Protein AF-V5GZD8-F1 (afdb_monomer_lite)

Secondary structure (DSSP, 8-state):
-------------------S---S-SEEETT-EEE-----B-TT-PBP-EEES-TTTEEEETTTTEEEE-S--EEEEEEETT-TTSPEEEEEEPP-EEEEE--TT---SSPPTT-----EEEEE-TTTTTT---SEE--TT--TTHHHH--------------SPP-

Foldseek 3Di:
DDDDDDPPPPPPDPPPPPVPDDPPAQEAEALAKEQQDDPDADPVRHDKFKDKPDVQQWNADRVQSMITGHQDWDWIWIAIPVPRVDIHIYTYAYFPDKDWDDDPPDDDDPDDVPDDDDIAIDGDGPVCVPPDDHSYHYDPDRDPCVVVVDDRPDDDDDDDDDPDDDD

Structure (mmCIF, N/CA/C/O backbone):
data_AF-V5GZD8-F1
#
_entry.id   AF-V5GZD8-F1
#
loop_
_atom_site.group_PDB
_atom_site.id
_atom_site.type_symbol
_atom_site.label_atom_id
_atom_site.label_alt_id
_atom_site.label_comp_id
_atom_site.label_asym_id
_atom_site.label_entity_id
_atom_site.label_seq_id
_atom_site.pdbx_PDB_ins_code
_atom_site.Cartn_x
_atom_site.Cartn_y
_atom_site.Cartn_z
_atom_site.occupancy
_atom_site.B_iso_or_equiv
_atom_site.auth_seq_id
_atom_site.auth_comp_id
_atom_site.auth_asym_id
_atom_site.auth_atom_id
_atom_site.pdbx_PDB_model_num
ATOM 1 N N . GLY A 1 1 ? 47.260 -17.375 -52.270 1.00 37.12 1 GLY A N 1
ATOM 2 C CA . GLY A 1 1 ? 47.455 -16.875 -50.901 1.00 37.12 1 GLY A CA 1
ATOM 3 C C . GLY A 1 1 ? 46.142 -17.013 -50.184 1.00 37.12 1 GLY A C 1
ATOM 4 O O . GLY A 1 1 ? 45.158 -16.475 -50.668 1.00 37.12 1 GLY A O 1
ATOM 5 N N . TRP A 1 2 ? 46.123 -17.809 -49.124 1.00 36.41 2 TRP A N 1
ATOM 6 C CA . TRP A 1 2 ? 44.987 -17.942 -48.223 1.00 36.41 2 TRP A CA 1
ATOM 7 C C . TRP A 1 2 ? 44.833 -16.645 -47.429 1.00 36.41 2 TRP A C 1
ATOM 9 O O . TRP A 1 2 ? 45.811 -16.162 -46.864 1.00 36.41 2 TRP A O 1
ATOM 19 N N . ALA A 1 3 ? 43.623 -16.098 -47.404 1.00 41.03 3 ALA A N 1
ATOM 20 C CA . ALA A 1 3 ? 43.184 -15.141 -46.398 1.00 41.03 3 ALA A CA 1
ATOM 21 C C . ALA A 1 3 ? 41.677 -15.343 -46.189 1.00 41.03 3 ALA A C 1
ATOM 23 O O . ALA A 1 3 ? 40.842 -14.644 -46.759 1.00 41.03 3 ALA A O 1
ATOM 24 N N . GLU A 1 4 ? 41.360 -16.372 -45.402 1.00 47.31 4 GLU A N 1
ATOM 25 C CA . GLU A 1 4 ? 40.168 -16.397 -44.554 1.00 47.31 4 GLU A CA 1
ATOM 26 C C . GLU A 1 4 ? 40.175 -15.153 -43.657 1.00 47.31 4 GLU A C 1
ATOM 28 O O . GLU A 1 4 ? 41.207 -14.765 -43.116 1.00 47.31 4 GLU A O 1
ATOM 33 N N . GLY A 1 5 ? 39.038 -14.479 -43.531 1.00 40.06 5 GLY A N 1
ATOM 34 C CA . GLY A 1 5 ? 38.296 -14.508 -42.271 1.00 40.06 5 GLY A CA 1
ATOM 35 C C . GLY A 1 5 ? 38.192 -13.079 -41.726 1.00 40.06 5 GLY A C 1
ATOM 36 O O . GLY A 1 5 ? 39.096 -12.276 -41.894 1.00 40.06 5 GLY A O 1
ATOM 37 N N . ILE A 1 6 ? 37.117 -12.607 -41.114 1.00 44.12 6 ILE A N 1
ATOM 38 C CA . ILE A 1 6 ? 35.899 -13.214 -40.600 1.00 44.12 6 ILE A CA 1
ATOM 39 C C . ILE A 1 6 ? 34.851 -12.114 -40.814 1.00 44.12 6 ILE A C 1
ATOM 41 O O . ILE A 1 6 ? 35.016 -11.003 -40.298 1.00 44.12 6 ILE A O 1
ATOM 45 N N . GLN A 1 7 ? 33.794 -12.377 -41.588 1.00 49.25 7 GLN A N 1
ATOM 46 C CA . GLN A 1 7 ? 32.587 -11.560 -41.485 1.00 49.25 7 GLN A CA 1
ATOM 47 C C . GLN A 1 7 ? 32.140 -11.671 -40.030 1.00 49.25 7 GLN A C 1
ATOM 49 O O . GLN A 1 7 ? 31.760 -12.748 -39.582 1.00 49.25 7 GLN A O 1
ATOM 54 N N . LYS A 1 8 ? 32.247 -10.578 -39.269 1.00 49.34 8 LYS A N 1
ATOM 55 C CA . LYS A 1 8 ? 31.639 -10.467 -37.943 1.00 49.34 8 LYS A CA 1
ATOM 56 C C . LYS A 1 8 ? 30.121 -10.452 -38.125 1.00 49.34 8 LYS A C 1
ATOM 58 O O . LYS A 1 8 ? 29.490 -9.403 -38.038 1.00 49.34 8 L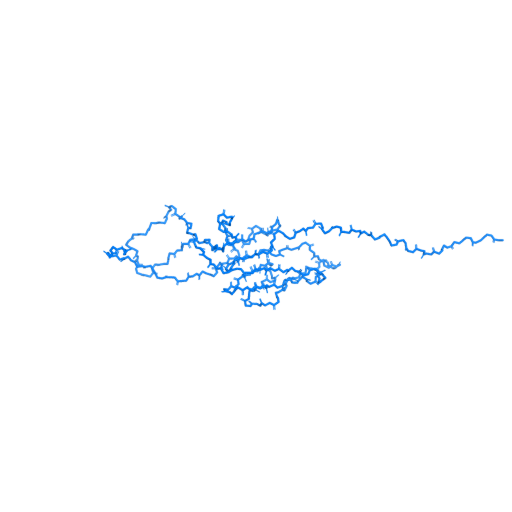YS A O 1
ATOM 63 N N . THR A 1 9 ? 29.536 -11.608 -38.416 1.00 47.19 9 THR A N 1
ATOM 64 C CA . THR A 1 9 ? 28.149 -11.894 -38.077 1.00 47.19 9 THR A CA 1
ATOM 65 C C . THR A 1 9 ? 28.099 -11.865 -36.562 1.00 47.19 9 THR A C 1
ATOM 67 O O . THR A 1 9 ? 28.548 -12.782 -35.884 1.00 47.19 9 THR A O 1
ATOM 70 N N . ALA A 1 10 ? 27.680 -10.727 -36.018 1.00 55.12 10 ALA A N 1
ATOM 71 C CA . ALA A 1 10 ? 27.287 -10.673 -34.628 1.00 55.12 10 ALA A CA 1
ATOM 72 C C . ALA A 1 10 ? 26.112 -11.647 -34.474 1.00 55.12 10 ALA A C 1
ATOM 74 O O . ALA A 1 10 ? 25.023 -11.400 -34.994 1.00 55.12 10 ALA A O 1
ATOM 75 N N . ASP A 1 11 ? 26.365 -12.779 -33.823 1.00 51.66 11 ASP A N 1
ATOM 76 C CA . ASP A 1 11 ? 25.331 -13.737 -33.459 1.00 51.66 11 ASP A CA 1
ATOM 77 C C . ASP A 1 11 ? 24.475 -13.105 -32.363 1.00 51.66 11 ASP A C 1
ATOM 79 O O . ASP A 1 11 ? 24.772 -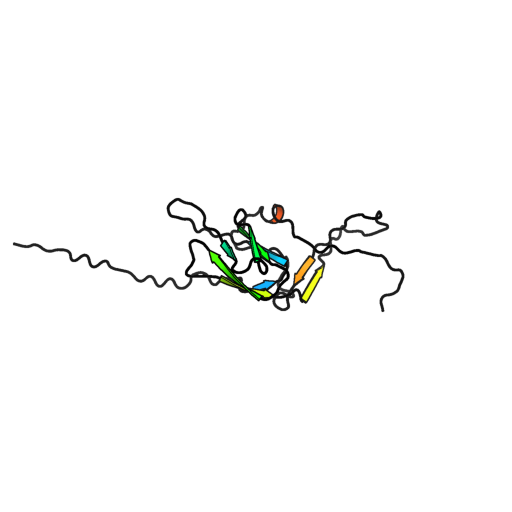13.165 -31.169 1.00 51.66 11 ASP A O 1
ATOM 83 N N . TYR A 1 12 ? 23.406 -12.436 -32.778 1.00 53.22 12 TYR A N 1
ATOM 84 C CA . TYR A 1 12 ? 22.382 -11.974 -31.859 1.00 53.22 12 TYR A CA 1
ATOM 85 C C . TYR A 1 12 ? 21.502 -13.165 -31.491 1.00 53.22 12 TYR A C 1
ATOM 87 O O . TYR A 1 12 ? 20.569 -13.525 -32.210 1.00 53.22 12 TYR A O 1
ATOM 95 N N . VAL A 1 13 ? 21.785 -13.777 -30.343 1.00 56.75 13 VAL A N 1
ATOM 96 C CA . VAL A 1 13 ? 20.856 -14.727 -29.734 1.00 56.75 13 VAL A CA 1
ATOM 97 C C . VAL A 1 13 ? 19.691 -13.926 -29.164 1.00 56.75 13 VAL A C 1
ATOM 99 O O . VAL A 1 13 ? 19.830 -13.202 -28.177 1.00 56.75 13 VAL A O 1
ATOM 102 N N . LYS A 1 14 ? 18.5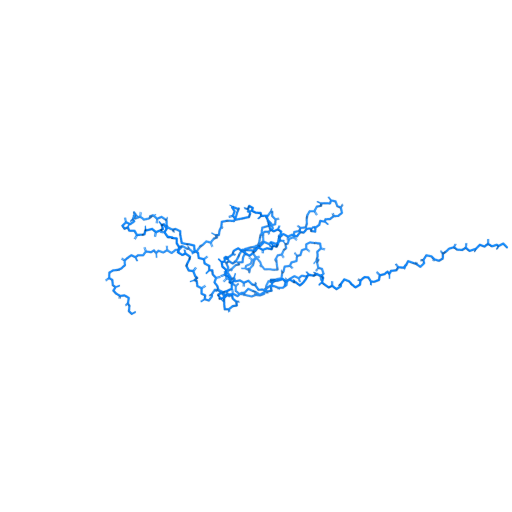21 -14.049 -29.792 1.00 46.56 14 LYS A N 1
ATOM 103 C CA . LYS A 1 14 ? 17.272 -13.531 -29.238 1.00 46.56 14 LYS A CA 1
ATOM 104 C C . LYS A 1 14 ? 16.898 -14.406 -28.045 1.00 46.56 14 LYS A C 1
ATOM 106 O O . LYS A 1 14 ? 16.248 -15.436 -28.198 1.00 46.56 14 LYS A O 1
ATOM 111 N N . ILE A 1 15 ? 17.348 -14.017 -26.856 1.00 53.34 15 ILE A N 1
ATOM 112 C CA . ILE A 1 15 ? 16.864 -14.623 -25.621 1.00 53.34 15 ILE A CA 1
ATOM 113 C C . ILE A 1 15 ? 15.398 -14.212 -25.505 1.00 53.34 15 ILE A C 1
ATOM 115 O O . ILE A 1 15 ? 15.087 -13.050 -25.237 1.00 53.34 15 ILE A O 1
ATOM 119 N N . ASN A 1 16 ? 14.491 -15.158 -25.742 1.00 46.41 16 ASN A N 1
ATOM 120 C CA . ASN A 1 16 ? 13.122 -15.025 -25.274 1.00 46.41 16 ASN A CA 1
ATOM 121 C C . ASN A 1 16 ? 13.197 -15.043 -23.750 1.00 46.41 16 ASN A C 1
ATOM 123 O O . ASN A 1 16 ? 13.203 -16.101 -23.126 1.00 46.41 16 ASN A O 1
ATOM 127 N N . VAL A 1 17 ? 13.307 -13.862 -23.150 1.00 52.16 17 VAL A N 1
ATOM 128 C CA . VAL A 1 17 ? 12.939 -13.688 -21.753 1.00 52.16 17 VAL A CA 1
ATOM 129 C C . VAL A 1 17 ? 11.428 -13.873 -21.701 1.00 52.16 17 VAL A C 1
ATOM 131 O O . VAL A 1 17 ? 10.656 -12.926 -21.827 1.00 52.16 17 VAL A O 1
ATOM 134 N N . GLU A 1 18 ? 10.991 -15.129 -21.586 1.00 44.41 18 GLU A N 1
ATOM 135 C CA . GLU A 1 18 ? 9.690 -15.411 -20.994 1.00 44.41 18 GLU A CA 1
ATOM 136 C C . GLU A 1 18 ? 9.622 -14.560 -19.729 1.00 44.41 18 GLU A C 1
ATOM 138 O O . GLU A 1 18 ? 10.570 -14.565 -18.941 1.00 44.41 18 GLU A O 1
ATOM 143 N N . GLN A 1 19 ? 8.592 -13.720 -19.611 1.00 48.34 19 GLN A N 1
ATOM 144 C CA . GLN A 1 19 ? 8.447 -12.763 -18.518 1.00 48.34 19 GLN A CA 1
ATOM 145 C C . GLN A 1 19 ? 8.601 -13.504 -17.183 1.00 48.34 19 GLN A C 1
ATOM 147 O O . GLN A 1 19 ? 7.654 -14.105 -16.685 1.00 48.34 19 GLN A O 1
ATOM 152 N N . ALA A 1 20 ? 9.807 -13.484 -16.610 1.00 44.78 20 ALA A N 1
ATOM 153 C CA . ALA A 1 20 ? 10.178 -14.351 -15.493 1.00 44.78 20 ALA A CA 1
ATOM 154 C C . ALA A 1 20 ? 9.514 -13.939 -14.170 1.00 44.78 20 ALA A C 1
ATOM 156 O O . ALA A 1 20 ? 9.767 -14.545 -13.133 1.00 44.78 20 ALA A O 1
ATOM 157 N N . VAL A 1 21 ? 8.665 -12.911 -14.183 1.00 46.69 21 VAL A N 1
ATOM 158 C CA . VAL A 1 21 ? 7.933 -12.444 -13.012 1.00 46.69 21 VAL A CA 1
ATOM 159 C C . VAL A 1 21 ? 6.574 -11.918 -13.470 1.00 46.69 21 VAL A C 1
ATOM 161 O O . VAL A 1 21 ? 6.475 -10.833 -14.041 1.00 46.69 21 VAL A O 1
ATOM 164 N N . ARG A 1 22 ? 5.509 -12.684 -13.211 1.00 43.97 22 ARG A N 1
ATOM 165 C CA . ARG A 1 22 ? 4.151 -12.126 -13.183 1.00 43.97 22 ARG A CA 1
ATOM 166 C C . ARG A 1 22 ? 4.059 -11.221 -11.952 1.00 43.97 22 ARG A C 1
ATOM 168 O O . ARG A 1 22 ? 4.378 -11.703 -10.863 1.00 43.97 22 ARG A O 1
ATOM 175 N N . PRO A 1 23 ? 3.650 -9.948 -12.071 1.00 46.56 23 PRO A N 1
ATOM 176 C CA . PRO A 1 23 ? 3.410 -9.140 -10.887 1.00 46.56 23 PRO A CA 1
ATOM 177 C C . PRO A 1 23 ? 2.289 -9.802 -10.076 1.00 46.56 23 PRO A C 1
ATOM 179 O O . PRO A 1 23 ? 1.189 -10.009 -10.576 1.00 46.56 23 PRO A O 1
ATOM 182 N N . GLN A 1 24 ? 2.591 -10.171 -8.829 1.00 62.16 24 GLN A N 1
ATOM 183 C CA . GLN A 1 24 ? 1.625 -10.722 -7.866 1.00 62.16 24 GLN A CA 1
ATOM 184 C C . GLN A 1 24 ? 0.618 -9.670 -7.369 1.00 62.16 24 GLN A C 1
ATOM 186 O O . GLN A 1 24 ? -0.300 -10.011 -6.634 1.00 62.16 24 GLN A O 1
ATOM 191 N N . LEU A 1 25 ? 0.816 -8.403 -7.742 1.00 74.69 25 LEU A N 1
ATOM 192 C CA . LEU A 1 25 ? 0.052 -7.260 -7.272 1.00 74.69 25 LEU A CA 1
ATOM 193 C C . LEU A 1 25 ? -0.533 -6.505 -8.468 1.00 74.69 25 LEU A C 1
ATOM 195 O O . LEU A 1 25 ? 0.130 -5.656 -9.061 1.00 74.69 25 LEU A O 1
ATOM 199 N N . ASP A 1 26 ? -1.758 -6.854 -8.836 1.00 85.19 26 ASP A N 1
ATOM 200 C CA . ASP A 1 26 ? -2.549 -6.199 -9.883 1.00 85.19 26 ASP A CA 1
ATOM 201 C C . ASP A 1 26 ? -3.576 -5.210 -9.308 1.00 85.19 26 ASP A C 1
ATOM 203 O O . ASP A 1 26 ? -4.104 -4.356 -10.027 1.00 85.19 26 ASP A O 1
ATOM 207 N N . HIS A 1 27 ? -3.824 -5.279 -8.000 1.00 92.56 27 HIS A N 1
ATOM 208 C CA . HIS A 1 27 ? -4.728 -4.382 -7.305 1.00 92.56 27 HIS A CA 1
ATOM 209 C C . HIS A 1 27 ? -4.267 -4.026 -5.891 1.00 92.56 27 HIS A C 1
ATOM 211 O O . HIS A 1 27 ? -3.489 -4.742 -5.259 1.00 92.56 27 HIS A O 1
ATOM 217 N N . LEU A 1 28 ? -4.776 -2.898 -5.404 1.00 94.56 28 LEU A N 1
ATOM 218 C CA . LEU A 1 28 ? -4.596 -2.375 -4.056 1.00 94.56 28 LEU A CA 1
ATOM 219 C C . LEU A 1 28 ? -5.921 -1.816 -3.536 1.00 94.56 28 LEU A C 1
ATOM 221 O O . LEU A 1 28 ? -6.831 -1.503 -4.302 1.00 94.56 28 LEU A O 1
ATOM 225 N N . THR A 1 29 ? -6.022 -1.673 -2.223 1.00 95.00 29 THR A N 1
ATOM 226 C CA . THR A 1 29 ? -7.138 -1.014 -1.543 1.00 95.00 29 THR A CA 1
ATOM 227 C C . THR A 1 29 ? -6.711 0.385 -1.106 1.00 95.00 29 THR A C 1
ATOM 229 O O . THR A 1 29 ? -5.562 0.599 -0.715 1.00 95.00 29 THR A O 1
ATOM 232 N N . SER A 1 30 ? -7.620 1.359 -1.149 1.00 93.88 30 SER A N 1
ATOM 233 C CA . SER A 1 30 ? -7.365 2.690 -0.591 1.00 93.88 30 SER A CA 1
ATOM 234 C C . SER A 1 30 ? -6.824 2.613 0.845 1.00 93.88 30 SER A C 1
ATOM 236 O O . SER A 1 30 ? -7.346 1.878 1.683 1.00 93.88 30 SER A O 1
ATOM 238 N N . GLY A 1 31 ? -5.768 3.378 1.128 1.00 91.50 31 GLY A N 1
ATOM 239 C CA . GLY A 1 31 ? -5.057 3.338 2.410 1.00 91.50 31 GLY A CA 1
ATOM 240 C C . GLY A 1 31 ? -3.996 2.237 2.541 1.00 91.50 31 GLY A C 1
ATOM 241 O O . GLY A 1 31 ? -3.328 2.174 3.575 1.00 91.50 31 GLY A O 1
ATOM 242 N N . ASP A 1 32 ? -3.798 1.401 1.516 1.00 92.75 32 ASP A N 1
ATOM 243 C CA . ASP A 1 32 ? -2.658 0.488 1.466 1.00 92.75 32 ASP A CA 1
ATOM 244 C C . ASP A 1 32 ? -1.317 1.214 1.437 1.00 92.75 32 ASP A C 1
ATOM 246 O O . ASP A 1 32 ? -1.159 2.333 0.946 1.00 92.75 32 ASP A O 1
ATOM 250 N N . ILE A 1 33 ? -0.313 0.516 1.946 1.00 91.31 33 ILE A N 1
ATOM 251 C CA . ILE A 1 33 ? 1.080 0.921 1.926 1.00 91.31 33 ILE A CA 1
ATOM 252 C C . ILE A 1 33 ? 1.838 -0.214 1.263 1.00 91.31 33 ILE A C 1
ATOM 254 O O . ILE A 1 33 ? 1.843 -1.333 1.763 1.00 91.31 33 ILE A O 1
ATOM 258 N N . VAL A 1 34 ? 2.474 0.049 0.131 1.00 90.44 34 VAL A N 1
ATOM 259 C CA . VAL A 1 34 ? 3.132 -0.980 -0.675 1.00 90.44 34 VAL A CA 1
ATOM 260 C C . VAL A 1 34 ? 4.633 -0.758 -0.719 1.00 90.44 34 VAL A C 1
ATOM 262 O O . VAL A 1 34 ? 5.120 0.361 -0.876 1.00 90.44 34 VAL A O 1
ATOM 265 N N . CYS A 1 35 ? 5.376 -1.848 -0.588 1.00 89.38 35 CYS A N 1
ATOM 266 C CA . CYS A 1 35 ? 6.818 -1.842 -0.752 1.00 89.38 35 CYS A CA 1
ATOM 267 C C . CYS A 1 35 ? 7.190 -2.051 -2.220 1.00 89.38 35 CYS A C 1
ATOM 269 O O . CYS A 1 35 ? 6.902 -3.100 -2.793 1.00 89.38 35 CYS A O 1
ATOM 271 N N . LEU A 1 36 ? 7.859 -1.064 -2.806 1.00 88.44 36 LEU A N 1
ATOM 272 C CA . LEU A 1 36 ? 8.234 -1.023 -4.218 1.00 88.44 36 LEU A CA 1
ATOM 273 C C . LEU A 1 36 ? 9.714 -1.353 -4.443 1.00 88.44 36 LEU A C 1
ATOM 275 O O . LEU A 1 36 ? 10.260 -1.067 -5.500 1.00 88.44 36 LEU A O 1
ATOM 279 N N . TRP A 1 37 ? 10.399 -1.940 -3.466 1.00 85.50 37 TRP A N 1
ATOM 280 C CA . TRP A 1 37 ? 11.823 -2.230 -3.607 1.00 85.50 37 TRP A CA 1
ATOM 281 C C . TRP A 1 37 ? 12.116 -3.083 -4.855 1.00 85.50 37 TRP A C 1
ATOM 283 O O . TRP A 1 37 ? 11.450 -4.092 -5.105 1.00 85.50 37 TRP A O 1
ATOM 293 N N . THR A 1 38 ? 13.151 -2.708 -5.614 1.00 81.62 38 THR A N 1
ATOM 294 C CA . THR A 1 38 ? 13.665 -3.506 -6.737 1.00 81.62 38 THR A CA 1
ATOM 295 C C . THR A 1 38 ? 15.191 -3.599 -6.705 1.00 81.62 38 THR A C 1
ATOM 297 O O . THR A 1 38 ? 15.855 -2.640 -6.318 1.00 81.62 38 THR A O 1
ATOM 300 N N . PRO A 1 39 ? 15.785 -4.723 -7.147 1.00 81.44 39 PRO A N 1
ATOM 301 C CA . PRO A 1 39 ? 17.238 -4.900 -7.180 1.00 81.44 39 PRO A CA 1
ATOM 302 C C . PRO A 1 39 ? 17.913 -4.247 -8.398 1.00 81.44 39 PRO A C 1
ATOM 304 O O . PRO A 1 39 ? 19.031 -4.625 -8.740 1.00 81.44 39 PRO A O 1
ATOM 307 N N . VAL A 1 40 ? 17.239 -3.343 -9.116 1.00 83.50 40 VAL A N 1
ATOM 308 C CA . VAL A 1 40 ? 17.733 -2.835 -10.403 1.00 83.50 40 VAL A CA 1
ATOM 309 C C . VAL A 1 40 ? 18.526 -1.548 -10.192 1.00 83.50 40 VAL A C 1
ATOM 311 O O . VAL A 1 40 ? 17.991 -0.536 -9.736 1.00 83.50 40 VAL A O 1
ATOM 314 N N . VAL A 1 41 ? 19.802 -1.590 -10.566 1.00 87.88 41 VAL A N 1
ATOM 315 C CA . VAL A 1 41 ? 20.757 -0.480 -10.465 1.00 87.88 41 VAL A CA 1
ATOM 316 C C . VAL A 1 41 ? 21.346 -0.151 -11.837 1.00 87.88 41 VAL A C 1
ATOM 318 O O . VAL A 1 41 ? 21.306 -0.975 -12.751 1.00 87.88 41 VAL A O 1
ATOM 321 N N . SER A 1 42 ? 21.892 1.054 -11.985 1.00 89.12 42 SER A N 1
ATOM 322 C CA . SER A 1 42 ? 22.663 1.442 -13.170 1.00 89.12 42 SER A CA 1
ATOM 323 C C . SER A 1 42 ? 24.031 0.750 -13.228 1.00 89.12 42 SER A C 1
ATOM 325 O O . SER A 1 42 ? 24.472 0.116 -12.268 1.00 89.12 42 SER A O 1
ATOM 327 N N . GLU A 1 43 ? 24.756 0.963 -14.328 1.00 88.50 43 GLU A N 1
ATOM 328 C CA . GLU A 1 43 ? 26.159 0.550 -14.485 1.00 88.50 43 GLU A CA 1
ATOM 329 C C . GLU A 1 43 ? 27.103 1.129 -13.412 1.00 88.50 43 GLU A C 1
ATOM 331 O O . GLU A 1 43 ? 28.121 0.523 -13.092 1.00 88.50 43 GLU A O 1
ATOM 336 N N . PHE A 1 44 ? 26.735 2.257 -12.793 1.00 91.50 44 PHE A N 1
ATOM 337 C CA . PHE A 1 44 ? 27.483 2.891 -11.701 1.00 91.50 44 PHE A CA 1
ATOM 338 C C . PHE A 1 44 ? 26.963 2.493 -10.312 1.00 91.50 44 PHE A C 1
ATOM 340 O O . PHE A 1 44 ? 27.236 3.180 -9.328 1.00 91.50 44 PHE A O 1
ATOM 347 N N . ASN A 1 45 ? 26.186 1.408 -10.222 1.00 86.62 45 ASN A N 1
ATOM 348 C CA . ASN A 1 45 ? 25.557 0.924 -8.992 1.00 86.62 45 ASN A CA 1
ATOM 349 C C . ASN A 1 45 ? 24.626 1.961 -8.325 1.00 86.62 45 ASN A C 1
ATOM 351 O O . ASN A 1 45 ? 24.433 1.949 -7.108 1.00 86.62 45 ASN A O 1
ATOM 355 N N . THR A 1 46 ? 24.047 2.877 -9.111 1.00 89.06 46 THR A N 1
ATOM 356 C CA . THR A 1 46 ? 23.052 3.831 -8.601 1.00 89.06 46 THR A CA 1
ATOM 357 C C . THR A 1 46 ? 21.651 3.213 -8.662 1.00 89.06 46 THR A C 1
ATOM 359 O O . THR A 1 46 ? 21.273 2.687 -9.712 1.00 89.06 46 THR A O 1
ATOM 362 N N . PRO A 1 47 ? 20.868 3.238 -7.567 1.00 87.38 47 PRO A N 1
ATOM 363 C CA . PRO A 1 47 ? 19.528 2.662 -7.547 1.00 87.38 47 PRO A CA 1
ATOM 364 C C . PRO A 1 47 ? 18.552 3.471 -8.402 1.00 87.38 47 PRO A C 1
ATOM 366 O O . PRO A 1 47 ? 18.651 4.696 -8.510 1.00 87.38 47 PRO A O 1
ATOM 369 N N . GLY A 1 48 ? 17.607 2.764 -9.022 1.00 89.12 48 GLY A N 1
ATOM 370 C CA . GLY A 1 48 ? 16.494 3.385 -9.724 1.00 89.12 48 GLY A CA 1
ATOM 371 C C . GLY A 1 48 ? 15.414 3.838 -8.747 1.00 89.12 48 GLY A C 1
ATOM 372 O O . GLY A 1 48 ? 15.474 3.565 -7.553 1.00 89.12 48 GLY A O 1
ATOM 373 N N . THR A 1 49 ? 14.424 4.560 -9.258 1.00 91.06 49 THR A N 1
ATOM 374 C CA . THR A 1 49 ? 13.296 5.037 -8.455 1.00 91.06 49 THR A CA 1
ATOM 375 C C . THR A 1 49 ? 11.990 4.749 -9.166 1.00 91.06 49 THR A C 1
ATOM 377 O O . THR A 1 49 ? 11.926 4.716 -10.401 1.00 91.06 49 THR A O 1
ATOM 380 N N . TRP A 1 50 ? 10.943 4.544 -8.374 1.00 92.69 50 TRP A N 1
ATOM 381 C CA . TRP A 1 50 ? 9.580 4.431 -8.869 1.00 92.69 50 TRP A CA 1
ATOM 382 C C . TRP A 1 50 ? 8.897 5.786 -8.940 1.00 92.69 50 TRP A C 1
ATOM 384 O O . TRP A 1 50 ? 9.108 6.664 -8.101 1.00 92.69 50 TRP A O 1
ATOM 394 N N . LYS A 1 51 ? 8.035 5.931 -9.942 1.00 94.56 51 LYS A N 1
ATOM 395 C CA . LYS A 1 51 ? 7.160 7.083 -10.124 1.00 94.56 51 LYS A CA 1
ATOM 396 C C . LYS A 1 51 ? 5.730 6.614 -10.323 1.00 94.56 51 LYS A C 1
ATOM 398 O O . LYS A 1 51 ? 5.501 5.581 -10.944 1.00 94.56 51 LYS A O 1
ATOM 403 N N . SER A 1 52 ? 4.802 7.403 -9.800 1.00 96.12 52 SER A N 1
ATOM 404 C CA . SER A 1 52 ? 3.367 7.234 -9.995 1.00 96.12 52 SER A CA 1
ATOM 405 C C . SER A 1 52 ? 2.889 8.173 -11.100 1.00 96.12 52 SER A C 1
ATOM 407 O O . SER A 1 52 ? 3.360 9.310 -11.186 1.00 96.12 52 SER A O 1
ATOM 409 N N . SER A 1 53 ? 1.953 7.711 -11.929 1.00 97.25 53 SER A N 1
ATOM 410 C CA . SER A 1 53 ? 1.261 8.546 -12.914 1.00 97.25 53 SER A CA 1
ATOM 411 C C . SER A 1 53 ? 0.314 9.567 -12.279 1.00 97.25 53 SER A C 1
ATOM 413 O O . SER A 1 53 ? 0.041 10.595 -12.890 1.00 97.25 53 SER A O 1
ATOM 415 N N . ASP A 1 54 ? -0.189 9.289 -11.073 1.00 97.50 54 ASP A N 1
ATOM 416 C CA . ASP A 1 54 ? -1.117 10.150 -10.339 1.00 97.50 54 ASP A CA 1
ATOM 417 C C . ASP A 1 54 ? -0.823 10.072 -8.833 1.00 97.50 54 ASP A C 1
ATOM 419 O O . ASP A 1 54 ? -1.042 9.049 -8.176 1.00 97.50 54 ASP A O 1
ATOM 423 N N . SER A 1 55 ? -0.321 11.171 -8.268 1.00 95.00 55 SER A N 1
ATOM 424 C CA . SER A 1 55 ? 0.020 11.260 -6.845 1.00 95.00 55 SER A CA 1
ATOM 425 C C . SER A 1 55 ? -1.196 11.315 -5.917 1.00 95.00 55 SER A C 1
ATOM 427 O O . SER A 1 55 ? -1.040 11.075 -4.720 1.00 95.00 55 SER A O 1
ATOM 429 N N . SER A 1 56 ? -2.393 11.607 -6.441 1.00 93.31 56 SER A N 1
ATOM 430 C CA . SER A 1 56 ? -3.648 11.554 -5.683 1.00 93.31 56 SER A CA 1
ATOM 431 C C . SER A 1 56 ? -4.153 10.123 -5.494 1.00 93.31 56 SER A C 1
ATOM 433 O O . SER A 1 56 ? -4.780 9.824 -4.478 1.00 93.31 56 SER A O 1
ATOM 435 N N . LEU A 1 57 ? -3.835 9.235 -6.441 1.00 95.56 57 LEU A N 1
ATOM 436 C CA . LEU A 1 57 ? -4.082 7.799 -6.343 1.00 95.56 57 LEU A CA 1
ATOM 437 C C . LEU A 1 57 ? -2.987 7.097 -5.540 1.00 95.56 57 LEU A C 1
ATOM 439 O O . LEU A 1 57 ? -3.282 6.246 -4.704 1.00 95.56 57 LEU A O 1
ATOM 443 N N . MET A 1 58 ? -1.721 7.456 -5.766 1.00 94.75 58 MET A N 1
ATOM 444 C CA . MET A 1 58 ? -0.601 6.838 -5.065 1.00 94.75 58 MET A CA 1
ATOM 445 C C . MET A 1 58 ? 0.607 7.767 -4.972 1.00 94.75 58 MET A C 1
ATOM 447 O O . MET A 1 58 ? 1.211 8.139 -5.981 1.00 94.75 58 MET A O 1
ATOM 451 N N . MET A 1 59 ? 1.010 8.090 -3.746 1.00 94.56 59 MET A N 1
ATOM 452 C CA . MET A 1 59 ? 2.208 8.877 -3.463 1.00 94.56 59 MET A CA 1
ATOM 453 C C . MET A 1 59 ? 3.392 7.951 -3.194 1.00 94.56 59 MET A C 1
ATOM 455 O O . MET A 1 59 ? 3.283 7.029 -2.395 1.00 94.56 59 MET A O 1
ATOM 459 N N . ILE A 1 60 ? 4.543 8.205 -3.814 1.00 93.31 60 ILE A N 1
ATOM 460 C CA . ILE A 1 60 ? 5.751 7.394 -3.615 1.00 93.31 60 ILE A CA 1
ATOM 461 C C . ILE A 1 60 ? 6.787 8.196 -2.838 1.00 93.31 60 ILE A C 1
ATOM 463 O O . ILE A 1 60 ? 7.121 9.318 -3.216 1.00 93.31 60 ILE A O 1
ATOM 467 N N . ASN A 1 61 ? 7.324 7.594 -1.779 1.00 90.75 61 ASN A N 1
ATOM 468 C CA . ASN A 1 61 ? 8.538 8.040 -1.119 1.00 90.75 61 ASN A CA 1
ATOM 469 C C . ASN A 1 61 ? 9.739 7.270 -1.703 1.00 90.75 61 ASN A C 1
ATOM 471 O O . ASN A 1 61 ? 9.975 6.124 -1.307 1.00 90.75 61 ASN A O 1
ATOM 475 N N . PRO A 1 62 ? 10.517 7.880 -2.616 1.00 87.38 62 PRO A N 1
ATOM 476 C CA . PRO A 1 62 ? 11.626 7.206 -3.286 1.00 87.38 62 PRO A CA 1
ATOM 477 C C . PRO A 1 62 ? 12.827 6.948 -2.367 1.00 87.38 62 PRO A C 1
ATOM 479 O O . PRO A 1 62 ? 13.664 6.123 -2.697 1.00 87.38 62 PRO A O 1
ATOM 482 N N . ALA A 1 63 ? 12.938 7.624 -1.216 1.00 84.69 63 ALA A N 1
ATOM 483 C CA . ALA A 1 63 ? 14.020 7.359 -0.264 1.00 84.69 63 ALA A CA 1
ATOM 484 C C . ALA A 1 63 ? 13.802 6.054 0.521 1.00 84.69 63 ALA A C 1
ATOM 486 O O . ALA A 1 63 ? 14.748 5.489 1.068 1.00 84.69 63 ALA A O 1
ATOM 487 N N . LEU A 1 64 ? 12.548 5.597 0.601 1.00 83.75 64 LEU A N 1
ATOM 488 C CA . LEU A 1 64 ? 12.159 4.382 1.314 1.00 83.75 64 LEU A CA 1
ATOM 489 C C . LEU A 1 64 ? 11.704 3.255 0.377 1.00 83.75 64 LEU A C 1
ATOM 491 O O . LEU A 1 64 ? 11.510 2.140 0.854 1.00 83.75 64 LEU A O 1
ATOM 495 N N . ASP A 1 65 ? 11.511 3.542 -0.914 1.00 86.88 65 ASP A N 1
ATOM 496 C CA . ASP A 1 65 ? 10.813 2.679 -1.876 1.00 86.88 65 ASP A CA 1
ATOM 497 C C . ASP A 1 65 ? 9.420 2.256 -1.385 1.00 86.88 65 ASP A C 1
ATOM 499 O O . ASP A 1 65 ? 9.025 1.094 -1.480 1.00 86.88 65 ASP A O 1
ATOM 503 N N . ILE A 1 66 ? 8.668 3.209 -0.827 1.00 89.62 66 ILE A N 1
ATOM 504 C CA . ILE A 1 66 ? 7.329 2.967 -0.274 1.00 89.62 66 ILE A CA 1
ATOM 505 C C . ILE A 1 66 ? 6.304 3.795 -1.029 1.00 89.62 66 ILE A C 1
ATOM 507 O O . ILE A 1 66 ? 6.469 5.002 -1.197 1.00 89.62 66 ILE A O 1
ATOM 511 N N . GLY A 1 67 ? 5.226 3.143 -1.445 1.00 91.69 67 GLY A N 1
ATOM 512 C CA . GLY A 1 67 ? 4.041 3.783 -1.980 1.00 91.69 67 GLY A CA 1
ATOM 513 C C . GLY A 1 67 ? 2.915 3.837 -0.954 1.00 91.69 67 GLY A C 1
ATOM 514 O O . GLY A 1 67 ? 2.652 2.851 -0.275 1.00 91.69 67 GLY A O 1
ATOM 515 N N . PHE A 1 68 ? 2.246 4.979 -0.865 1.00 93.06 68 PHE A N 1
ATOM 516 C CA . PHE A 1 68 ? 1.069 5.222 -0.041 1.00 93.06 68 PHE A CA 1
ATOM 517 C C . PHE A 1 68 ? -0.129 5.393 -0.968 1.00 93.06 68 PHE A C 1
ATOM 519 O O . PHE A 1 68 ? -0.157 6.324 -1.778 1.00 93.06 68 PHE A O 1
ATOM 526 N N . VAL A 1 69 ? -1.093 4.485 -0.873 1.00 94.12 69 VAL A N 1
ATOM 527 C CA . VAL A 1 69 ? -2.312 4.521 -1.677 1.00 94.12 69 VAL A CA 1
ATOM 528 C C . VAL A 1 69 ? -3.263 5.552 -1.085 1.00 94.12 69 VAL A C 1
ATOM 530 O O . VAL A 1 69 ? -3.542 5.555 0.115 1.00 94.12 69 VAL A O 1
ATOM 533 N N . GLY A 1 70 ? -3.745 6.447 -1.939 1.00 92.38 70 GLY A N 1
ATOM 534 C CA . GLY A 1 70 ? -4.677 7.502 -1.581 1.00 92.38 70 GLY A CA 1
ATOM 535 C C . GLY A 1 70 ? -6.079 6.982 -1.264 1.00 92.38 70 GLY A C 1
ATOM 536 O O . GLY A 1 70 ? -6.335 5.785 -1.134 1.00 92.38 70 GLY A O 1
ATOM 537 N N . ASN A 1 71 ? -7.014 7.921 -1.150 1.00 90.12 71 ASN A N 1
ATOM 538 C CA . ASN A 1 71 ? -8.417 7.662 -0.820 1.00 90.12 71 ASN A CA 1
ATOM 539 C C . ASN A 1 71 ? -9.346 7.649 -2.046 1.00 90.12 71 ASN A C 1
ATOM 541 O O . ASN A 1 71 ? -10.563 7.729 -1.891 1.00 90.12 71 ASN A O 1
ATOM 545 N N . ARG A 1 72 ? -8.782 7.619 -3.255 1.00 91.38 72 ARG A N 1
ATOM 546 C CA . ARG A 1 72 ? -9.524 7.588 -4.516 1.00 91.38 72 ARG A CA 1
ATOM 547 C C . ARG A 1 72 ? -9.355 6.234 -5.184 1.00 91.38 72 ARG A C 1
ATOM 549 O O . ARG A 1 72 ? -8.275 5.650 -5.133 1.00 91.38 72 ARG A O 1
ATOM 556 N N . GLU A 1 73 ? -10.418 5.775 -5.827 1.00 95.00 73 GLU A N 1
ATOM 557 C CA . GLU A 1 73 ? -10.374 4.627 -6.725 1.00 95.00 73 GLU A CA 1
ATOM 558 C C . GLU A 1 73 ? -9.870 5.034 -8.114 1.00 95.00 73 GLU A C 1
ATOM 560 O O . GLU A 1 73 ? -9.975 6.195 -8.519 1.00 95.00 73 GLU A O 1
ATOM 565 N N . GLY A 1 74 ? -9.331 4.069 -8.853 1.00 96.81 74 GLY A N 1
ATOM 566 C CA . GLY A 1 74 ? -8.848 4.286 -10.213 1.00 96.81 74 GLY A CA 1
ATOM 567 C C . GLY A 1 74 ? -7.652 3.412 -10.553 1.00 96.81 74 GLY A C 1
ATOM 568 O O . GLY A 1 74 ? -7.219 2.588 -9.754 1.00 96.81 74 GLY A O 1
ATOM 569 N N . VAL A 1 75 ? -7.102 3.595 -11.749 1.00 97.38 75 VAL A N 1
ATOM 570 C CA . VAL A 1 75 ? -5.897 2.882 -12.187 1.00 97.38 75 VAL A CA 1
ATOM 571 C C . VAL A 1 75 ? -4.704 3.812 -12.074 1.00 97.38 75 VAL A C 1
ATOM 573 O O . VAL A 1 75 ? -4.683 4.876 -12.694 1.00 97.38 75 VAL A O 1
ATOM 576 N N . VAL A 1 76 ? -3.690 3.390 -11.323 1.00 96.56 76 VAL A N 1
ATOM 577 C CA . VAL A 1 76 ? -2.398 4.071 -11.272 1.00 96.56 76 VAL A CA 1
ATOM 578 C C . VAL A 1 76 ? -1.365 3.289 -12.072 1.00 96.56 76 VAL A C 1
ATOM 580 O O . VAL A 1 76 ? -1.329 2.058 -12.042 1.00 96.56 76 VAL A O 1
ATOM 583 N N . VAL A 1 77 ? -0.523 4.009 -12.807 1.00 95.69 77 VAL A N 1
ATOM 584 C CA . VAL A 1 77 ? 0.583 3.427 -13.565 1.00 95.69 77 VAL A CA 1
ATOM 585 C C . VAL A 1 77 ? 1.882 3.739 -12.841 1.00 95.69 77 VAL A C 1
ATOM 587 O O . VAL A 1 77 ? 2.211 4.904 -12.605 1.00 95.69 77 VAL A O 1
ATOM 590 N N . LEU A 1 78 ? 2.615 2.689 -12.482 1.00 93.88 78 LEU A N 1
ATOM 591 C CA . LEU A 1 78 ? 3.921 2.786 -11.856 1.00 93.88 78 LEU A CA 1
ATOM 592 C C . LEU A 1 78 ? 5.019 2.534 -12.879 1.00 93.88 78 LEU A C 1
ATOM 594 O O . LEU A 1 78 ? 5.044 1.497 -13.543 1.00 93.88 78 LEU A O 1
ATOM 598 N N . THR A 1 79 ? 5.967 3.460 -12.950 1.00 93.56 79 THR A N 1
ATOM 599 C CA . THR A 1 79 ? 7.107 3.373 -13.864 1.00 93.56 79 THR A CA 1
ATOM 600 C C . THR A 1 79 ? 8.401 3.446 -13.076 1.00 93.56 79 THR A C 1
ATOM 602 O O . THR A 1 79 ? 8.591 4.349 -12.259 1.00 93.56 79 THR A O 1
ATOM 605 N N . HIS A 1 80 ? 9.311 2.513 -13.343 1.00 91.75 80 HIS A N 1
ATOM 606 C CA . HIS A 1 80 ? 10.651 2.517 -12.769 1.00 91.75 80 HIS A CA 1
ATOM 607 C C . HIS A 1 80 ? 11.656 3.137 -13.744 1.00 91.75 80 HIS A C 1
ATOM 609 O O . HIS A 1 80 ? 11.616 2.854 -14.943 1.00 91.75 80 HIS A O 1
ATOM 615 N N . THR A 1 81 ? 12.603 3.928 -13.232 1.00 92.19 81 THR A N 1
ATOM 616 C CA . THR A 1 81 ? 13.610 4.641 -14.043 1.00 92.19 81 THR A CA 1
ATOM 617 C C . THR A 1 81 ? 14.364 3.733 -15.024 1.00 92.19 81 THR A C 1
ATOM 619 O O . THR A 1 81 ? 14.627 4.154 -16.150 1.00 92.19 81 THR A O 1
ATOM 622 N N . PHE A 1 82 ? 14.656 2.486 -14.638 1.00 89.62 82 PHE A N 1
ATOM 623 C CA . PHE A 1 82 ? 15.378 1.514 -15.475 1.00 89.62 82 PHE A CA 1
ATOM 624 C C . PHE A 1 82 ? 14.488 0.470 -16.174 1.00 89.62 82 PHE A C 1
ATOM 626 O O . PHE A 1 82 ? 14.999 -0.316 -16.962 1.00 89.62 82 PHE A O 1
ATOM 633 N N . LEU A 1 83 ? 13.173 0.447 -15.915 1.00 86.44 83 LEU A N 1
ATOM 634 C CA . LEU A 1 83 ? 12.229 -0.523 -16.506 1.00 86.44 83 LEU A CA 1
ATOM 635 C C . LEU A 1 83 ? 11.079 0.192 -17.234 1.00 86.44 83 LEU A C 1
ATOM 637 O O . LEU A 1 83 ? 9.914 -0.168 -17.100 1.00 86.44 83 LEU A O 1
ATOM 641 N N . GLN A 1 84 ? 11.397 1.241 -17.994 1.00 85.00 84 GLN A N 1
ATOM 642 C CA . GLN A 1 84 ? 10.388 2.125 -18.595 1.00 85.00 84 GLN A CA 1
ATOM 643 C C . GLN A 1 84 ? 9.489 1.428 -19.627 1.00 85.00 84 GLN A C 1
ATOM 645 O O . GLN A 1 84 ? 8.354 1.846 -19.831 1.00 85.00 84 GLN A O 1
ATOM 650 N N . SER A 1 85 ? 9.975 0.361 -20.265 1.00 86.31 85 SER A N 1
ATOM 651 C CA . SER A 1 85 ? 9.215 -0.435 -21.236 1.00 86.31 85 SER A CA 1
ATOM 652 C C . SER A 1 85 ? 8.214 -1.404 -20.598 1.00 86.31 85 SER A C 1
ATOM 654 O O . SER A 1 85 ? 7.426 -2.013 -21.318 1.00 86.31 85 SER A O 1
ATOM 656 N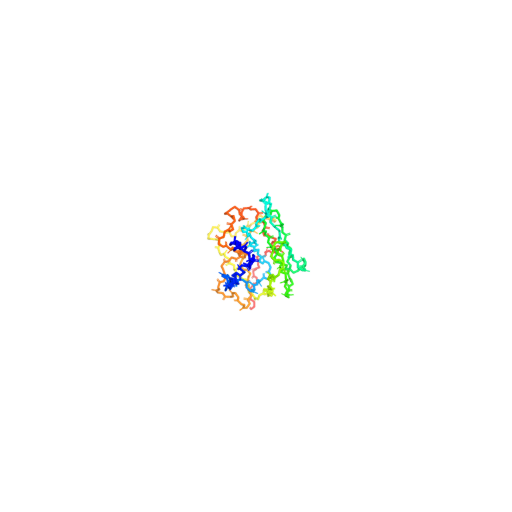 N . ALA A 1 86 ? 8.238 -1.555 -19.271 1.00 86.56 86 ALA A N 1
ATOM 657 C CA . ALA A 1 86 ? 7.374 -2.464 -18.526 1.00 86.56 86 ALA A CA 1
ATOM 658 C C . ALA A 1 86 ? 6.699 -1.733 -17.349 1.00 86.56 86 ALA A C 1
ATOM 660 O O . ALA A 1 86 ? 6.993 -2.033 -16.188 1.00 86.56 86 ALA A O 1
ATOM 661 N N . PRO A 1 87 ? 5.821 -0.747 -17.623 1.00 90.56 87 PRO A N 1
ATOM 662 C CA . PRO A 1 87 ? 5.047 -0.101 -16.573 1.00 90.56 87 PRO A CA 1
ATOM 663 C C . PRO A 1 87 ? 4.105 -1.105 -15.895 1.00 90.56 87 PRO A C 1
ATOM 665 O O . PRO A 1 87 ? 3.597 -2.034 -16.527 1.00 90.56 87 PRO A O 1
ATOM 668 N N . ILE A 1 88 ? 3.849 -0.896 -14.606 1.00 90.25 88 ILE A N 1
ATOM 669 C CA . ILE A 1 88 ? 2.906 -1.702 -13.828 1.00 90.25 88 ILE A CA 1
ATOM 670 C C . ILE A 1 88 ? 1.599 -0.930 -13.713 1.00 90.25 88 ILE A C 1
ATOM 672 O O . ILE A 1 88 ? 1.585 0.207 -13.250 1.00 90.25 88 ILE A O 1
ATOM 676 N N . HIS A 1 89 ? 0.501 -1.558 -14.111 1.00 93.56 89 HIS A N 1
ATOM 677 C CA . HIS A 1 89 ? -0.841 -1.017 -13.938 1.00 93.56 89 HIS A CA 1
ATOM 678 C C . HIS A 1 89 ? -1.446 -1.619 -12.675 1.00 93.56 89 HIS A C 1
ATOM 680 O O . HIS A 1 89 ? -1.527 -2.840 -12.564 1.00 93.56 89 HIS A O 1
ATOM 686 N N . ILE A 1 90 ? -1.853 -0.769 -11.735 1.00 94.19 90 ILE A N 1
ATOM 687 C CA . ILE A 1 90 ? -2.451 -1.196 -10.470 1.00 94.19 90 ILE A CA 1
ATOM 688 C C . ILE A 1 90 ? -3.843 -0.590 -10.360 1.00 94.19 90 ILE A C 1
ATOM 690 O O . ILE A 1 90 ? -4.003 0.632 -10.398 1.00 94.19 90 ILE A O 1
ATOM 694 N N . GLN A 1 91 ? -4.845 -1.449 -10.200 1.00 96.44 91 GLN A N 1
ATOM 695 C CA . GLN A 1 91 ? -6.204 -1.025 -9.887 1.00 96.44 91 GLN A CA 1
ATOM 696 C C . GLN A 1 91 ? -6.324 -0.728 -8.389 1.00 96.44 91 GLN A C 1
ATOM 698 O O . GLN A 1 91 ? -6.090 -1.598 -7.557 1.00 96.44 91 GLN A O 1
ATOM 703 N N . ILE A 1 92 ? -6.733 0.484 -8.034 1.00 96.62 92 ILE A N 1
ATOM 704 C CA . ILE A 1 92 ? -7.061 0.864 -6.661 1.00 96.62 92 ILE A CA 1
ATOM 705 C C . ILE A 1 92 ? -8.569 0.741 -6.480 1.00 96.62 92 ILE A C 1
ATOM 707 O O . ILE A 1 92 ? -9.340 1.362 -7.219 1.00 96.62 92 ILE A O 1
ATOM 711 N N . TYR A 1 93 ? -8.971 -0.062 -5.502 1.00 96.62 93 TYR A N 1
ATOM 712 C CA . TYR A 1 93 ? -10.356 -0.239 -5.088 1.00 96.62 93 TYR A CA 1
ATOM 713 C C . TYR A 1 93 ? -10.665 0.572 -3.825 1.00 96.62 93 TYR A C 1
ATOM 715 O O . TYR A 1 93 ? -9.788 0.729 -2.964 1.00 96.62 93 TYR A O 1
ATOM 723 N N . PRO A 1 94 ? -11.909 1.057 -3.680 1.00 95.25 94 PRO A N 1
ATOM 724 C CA . PRO A 1 94 ? -12.345 1.710 -2.458 1.00 95.25 94 PRO A CA 1
ATOM 725 C C . PRO A 1 94 ? -12.411 0.712 -1.293 1.00 95.25 94 PRO A C 1
ATOM 727 O O . PRO A 1 94 ? -12.483 -0.505 -1.483 1.00 95.25 94 PRO A O 1
ATOM 730 N N . VAL A 1 95 ? -12.405 1.244 -0.070 1.00 94.06 95 VAL A N 1
ATOM 731 C CA . VAL A 1 95 ? -12.655 0.449 1.139 1.00 94.06 95 VAL A CA 1
ATOM 732 C C . VAL A 1 95 ? -14.136 0.070 1.177 1.00 94.06 95 VAL A C 1
ATOM 734 O O . VAL A 1 95 ? -14.991 0.953 1.192 1.00 94.06 95 VAL A O 1
ATOM 737 N N . SER A 1 96 ? -14.430 -1.228 1.204 1.00 94.62 96 SER A N 1
ATOM 738 C CA . SER A 1 96 ? -15.781 -1.783 1.353 1.00 94.62 96 SER A CA 1
ATOM 739 C C . SER A 1 96 ? -16.037 -2.328 2.757 1.00 94.62 96 SER A C 1
ATOM 741 O O . SER A 1 96 ? -17.180 -2.368 3.198 1.00 94.62 96 SER A O 1
ATOM 743 N N . GLU A 1 97 ? -14.984 -2.737 3.467 1.00 93.81 97 GLU A N 1
ATOM 744 C CA . GLU A 1 97 ? -15.076 -3.308 4.809 1.00 93.81 97 GLU A CA 1
ATOM 745 C C . GLU A 1 97 ? -13.879 -2.871 5.663 1.00 93.81 97 GLU A C 1
ATOM 747 O O . GLU A 1 97 ? -12.768 -2.685 5.163 1.00 93.81 97 GLU A O 1
ATOM 752 N N . ILE A 1 98 ? -14.109 -2.676 6.960 1.00 91.81 98 ILE A N 1
ATOM 753 C CA . ILE A 1 98 ? -13.064 -2.357 7.934 1.00 91.81 98 ILE A CA 1
ATOM 754 C C . ILE A 1 98 ? -13.054 -3.473 8.969 1.00 91.81 98 ILE A C 1
ATOM 756 O O . ILE A 1 98 ? -14.004 -3.622 9.734 1.00 91.81 98 ILE A O 1
ATOM 760 N N . GLU A 1 99 ? -11.960 -4.224 9.008 1.00 92.56 99 GLU A N 1
ATOM 761 C CA . GLU A 1 99 ? -11.713 -5.212 10.049 1.00 92.56 99 GLU A CA 1
ATOM 762 C C . GLU A 1 99 ? -10.959 -4.548 11.201 1.00 92.56 99 GLU A C 1
ATOM 764 O O . GLU A 1 99 ? -9.912 -3.916 11.015 1.00 92.56 99 GLU A O 1
ATOM 769 N N . PHE A 1 100 ? -11.507 -4.691 12.401 1.00 89.75 100 PHE A N 1
ATOM 770 C CA . PHE A 1 100 ? -10.889 -4.236 13.635 1.00 89.75 100 PHE A CA 1
ATOM 771 C C . PHE A 1 100 ? -10.049 -5.382 14.188 1.00 89.75 100 PHE A C 1
ATOM 773 O O . PHE A 1 100 ? -10.567 -6.468 14.431 1.00 89.75 100 PHE A O 1
ATOM 780 N N . LEU A 1 101 ? -8.751 -5.148 14.376 1.00 87.50 101 LEU A N 1
ATOM 781 C CA . LEU A 1 101 ? -7.897 -6.119 15.047 1.00 87.50 101 LEU A CA 1
ATOM 782 C C . LEU A 1 101 ? -7.964 -5.859 16.547 1.00 87.50 101 LEU A C 1
ATOM 784 O O . LEU A 1 101 ? -7.440 -4.851 17.033 1.00 87.50 101 LEU A O 1
ATOM 788 N N . ASP A 1 102 ? -8.621 -6.774 17.253 1.00 81.12 102 ASP A N 1
ATOM 789 C CA . ASP A 1 102 ? -8.736 -6.732 18.704 1.00 81.12 102 ASP A CA 1
ATOM 790 C C . ASP A 1 102 ? -7.346 -6.771 19.348 1.00 81.12 102 ASP A C 1
ATOM 792 O O . ASP A 1 102 ? -6.536 -7.667 19.094 1.00 81.12 102 ASP A O 1
ATOM 796 N N . ASP A 1 103 ? -7.074 -5.801 20.219 1.00 80.50 103 ASP A N 1
ATOM 797 C CA . ASP A 1 103 ? -5.952 -5.874 21.147 1.00 80.50 103 ASP A CA 1
ATOM 798 C C . ASP A 1 103 ? -6.490 -6.408 22.481 1.00 80.50 103 ASP A C 1
ATOM 800 O O . ASP A 1 103 ? -7.232 -5.696 23.163 1.00 80.50 103 ASP A O 1
ATOM 804 N N . PRO A 1 104 ? -6.131 -7.637 22.896 1.00 77.25 104 PRO A N 1
ATOM 805 C CA . PRO A 1 104 ? -6.630 -8.219 24.141 1.00 77.25 104 PRO A CA 1
ATOM 806 C C . PRO A 1 104 ? -6.216 -7.423 25.388 1.00 77.25 104 PRO A C 1
ATOM 808 O O . PRO A 1 104 ? -6.792 -7.619 26.456 1.00 77.25 104 PRO A O 1
ATOM 811 N N . ASN A 1 105 ? -5.234 -6.522 25.273 1.00 79.88 105 ASN A N 1
ATOM 812 C CA . ASN A 1 105 ? -4.812 -5.640 26.361 1.00 79.88 105 ASN A CA 1
ATOM 813 C C . ASN A 1 105 ? -5.540 -4.289 26.356 1.00 79.88 105 ASN A C 1
ATOM 815 O O . ASN A 1 105 ? -5.364 -3.489 27.279 1.00 79.88 105 ASN A O 1
ATOM 819 N N . MET A 1 106 ? -6.340 -4.004 25.327 1.00 79.75 106 MET A N 1
ATOM 820 C CA . MET A 1 106 ? -7.057 -2.746 25.206 1.00 79.75 106 MET A CA 1
ATOM 821 C C . MET A 1 106 ? -8.352 -2.792 26.022 1.00 79.75 106 MET A C 1
ATOM 823 O O . MET A 1 106 ? -9.387 -3.281 25.580 1.00 79.75 106 M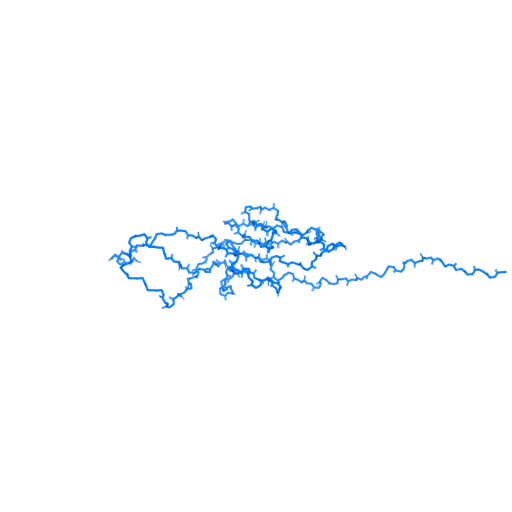ET A O 1
ATOM 827 N N . ILE A 1 107 ? -8.294 -2.231 27.229 1.00 76.38 107 ILE A N 1
ATOM 828 C CA . ILE A 1 107 ? -9.449 -2.076 28.117 1.00 76.38 107 ILE A CA 1
ATOM 829 C C . ILE A 1 107 ? -9.897 -0.614 28.090 1.00 76.38 107 ILE A C 1
ATOM 831 O O . ILE A 1 107 ? -9.192 0.280 28.558 1.00 76.38 107 ILE A O 1
ATOM 835 N N . LEU A 1 108 ? -11.088 -0.368 27.545 1.00 76.31 108 LEU A N 1
ATOM 836 C CA . LEU A 1 108 ? -11.707 0.954 27.520 1.00 76.31 108 LEU A CA 1
ATOM 837 C C . LEU A 1 108 ? -12.691 1.106 28.685 1.00 76.31 108 LEU A C 1
ATOM 839 O O . LEU A 1 108 ? -13.862 0.759 28.569 1.00 76.31 108 LEU A O 1
ATOM 8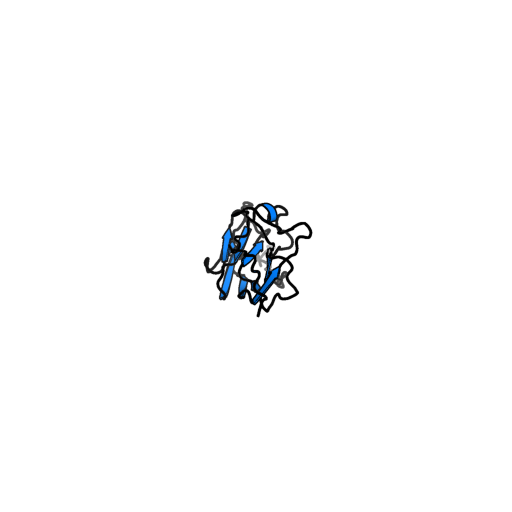43 N N . THR A 1 109 ? -12.230 1.650 29.811 1.00 75.94 109 THR A N 1
ATOM 844 C CA . THR A 1 109 ? -13.093 1.962 30.965 1.00 75.94 109 THR A CA 1
ATOM 845 C C . THR A 1 109 ? -12.781 3.351 31.498 1.00 75.94 109 THR A C 1
ATOM 847 O O . THR A 1 109 ? -11.608 3.639 31.722 1.00 75.94 109 THR A O 1
ATOM 850 N N . ASN A 1 110 ? -13.802 4.183 31.749 1.00 67.69 110 ASN A N 1
ATOM 851 C CA . ASN A 1 110 ? -13.677 5.484 32.434 1.00 67.69 110 ASN A CA 1
ATOM 852 C C . ASN A 1 110 ? -12.447 6.306 31.995 1.00 67.69 110 ASN A C 1
ATOM 854 O O . ASN A 1 110 ? -11.707 6.831 32.827 1.00 67.69 110 ASN A O 1
ATOM 858 N N . GLY A 1 111 ? -12.200 6.357 30.682 1.00 68.62 111 GLY A N 1
ATOM 859 C CA . GLY A 1 111 ? -11.005 6.978 30.122 1.00 68.62 111 GLY A CA 1
ATOM 860 C C . GLY A 1 111 ? -10.952 8.475 30.415 1.00 68.62 111 GLY A C 1
ATOM 861 O O . GLY A 1 111 ? -11.971 9.168 30.387 1.00 68.62 111 GLY A O 1
ATOM 862 N N . GLU A 1 112 ? -9.750 8.990 30.670 1.00 73.81 112 GLU A N 1
ATOM 863 C CA . GLU A 1 112 ? -9.541 10.426 30.830 1.00 73.81 112 GLU A CA 1
ATOM 864 C C . GLU A 1 112 ? -10.035 11.171 29.580 1.00 73.81 112 GLU A C 1
ATOM 866 O O . GLU A 1 112 ? -9.808 10.744 28.439 1.00 73.81 112 GLU A O 1
ATOM 871 N N . LYS A 1 113 ? -10.714 12.305 29.786 1.00 70.62 113 LYS A N 1
ATOM 872 C CA . LYS A 1 113 ? -11.201 13.146 28.690 1.00 70.62 113 LYS A CA 1
ATOM 873 C C . LYS A 1 113 ? -10.012 13.554 27.811 1.00 70.62 113 LYS A C 1
ATOM 875 O O . LYS A 1 113 ? -9.091 14.201 28.296 1.00 70.62 113 LYS A O 1
ATOM 880 N N . LYS A 1 114 ? -10.085 13.249 26.507 1.00 73.19 114 LYS A N 1
ATOM 881 C CA . LYS A 1 114 ? -9.027 13.460 25.488 1.00 73.19 114 LYS A CA 1
ATOM 882 C C . LYS A 1 114 ? -7.865 12.453 25.507 1.00 73.19 114 LYS A C 1
ATOM 884 O O . LYS A 1 114 ? -6.856 12.704 24.847 1.00 73.19 114 LYS A O 1
ATOM 889 N N . SER A 1 115 ? -7.994 11.323 26.199 1.00 78.56 115 SER A N 1
ATOM 890 C CA . SER A 1 115 ? -7.067 10.203 26.003 1.00 78.56 115 SER A CA 1
ATOM 891 C C . SER A 1 115 ? -7.102 9.726 24.542 1.00 78.56 115 SER A C 1
ATOM 893 O O . SER A 1 115 ? -8.161 9.655 23.916 1.00 78.56 115 SER A O 1
ATOM 895 N N . ILE A 1 116 ? -5.923 9.464 23.968 1.00 78.31 116 ILE A N 1
ATOM 896 C CA . ILE A 1 116 ? -5.797 8.963 22.595 1.00 78.31 116 ILE A CA 1
ATOM 897 C C . ILE A 1 116 ? -5.707 7.448 22.655 1.00 78.31 116 ILE A C 1
ATOM 899 O O . ILE A 1 116 ? -4.769 6.895 23.225 1.00 78.31 116 ILE A O 1
ATOM 903 N N . VAL A 1 117 ? -6.653 6.797 21.996 1.00 80.62 117 VAL A N 1
ATOM 904 C CA . VAL A 1 117 ? -6.691 5.349 21.826 1.00 80.62 117 VAL A CA 1
ATOM 905 C C . VAL A 1 117 ? -6.377 5.033 20.370 1.00 80.62 117 VAL A C 1
ATOM 907 O O . VAL A 1 117 ? -6.836 5.730 19.462 1.00 80.62 117 VAL A O 1
ATOM 910 N N . ARG A 1 118 ? -5.565 4.001 20.138 1.00 81.38 118 ARG A N 1
ATOM 911 C CA . ARG A 1 118 ? -5.232 3.529 18.792 1.00 81.38 118 ARG A CA 1
ATOM 912 C C . ARG A 1 118 ? -5.827 2.150 18.598 1.00 81.38 118 ARG A C 1
ATOM 914 O O . ARG A 1 118 ? -5.443 1.226 19.299 1.00 81.38 118 ARG A O 1
ATOM 921 N N . VAL A 1 119 ? -6.720 2.040 17.626 1.00 83.12 119 VAL A N 1
ATOM 922 C CA . VAL A 1 119 ? -7.276 0.763 17.189 1.00 83.12 119 VAL A CA 1
ATOM 923 C C . VAL A 1 119 ? -6.610 0.391 15.879 1.00 83.12 119 VAL A C 1
ATOM 925 O O . VAL A 1 119 ? -6.484 1.233 14.984 1.00 83.12 119 VAL A O 1
ATOM 928 N N . VAL A 1 120 ? -6.122 -0.841 15.787 1.00 85.25 120 VAL A N 1
ATOM 929 C CA . VAL A 1 120 ? -5.495 -1.332 14.564 1.00 85.25 120 VAL A CA 1
ATOM 930 C C . VAL A 1 120 ? -6.599 -1.789 13.621 1.00 85.25 120 VAL A C 1
ATOM 932 O O . VAL A 1 120 ? -7.489 -2.536 14.013 1.00 85.25 120 VAL A O 1
ATOM 935 N N . LEU A 1 121 ? -6.544 -1.310 12.381 1.00 88.75 121 LEU A N 1
ATOM 936 C CA . LEU A 1 121 ? -7.562 -1.562 11.367 1.00 88.75 121 LEU A CA 1
ATOM 937 C C . LEU A 1 121 ? -6.923 -2.199 10.139 1.00 88.75 121 LEU A C 1
ATOM 939 O O . LEU A 1 121 ? -5.847 -1.769 9.710 1.00 88.75 121 LEU A O 1
ATOM 943 N N . VAL A 1 122 ? -7.622 -3.145 9.523 1.00 91.94 122 VAL A N 1
ATOM 944 C CA . VAL A 1 122 ? -7.330 -3.646 8.179 1.00 91.94 122 VAL A CA 1
ATOM 945 C C . VAL A 1 122 ? -8.447 -3.167 7.260 1.00 91.94 122 VAL A C 1
ATOM 947 O O . VAL A 1 122 ? -9.621 -3.456 7.471 1.00 91.94 122 VAL A O 1
ATOM 950 N N . LEU A 1 123 ? -8.080 -2.370 6.260 1.00 92.88 123 LEU A N 1
ATOM 951 C CA . LEU A 1 123 ? -9.016 -1.805 5.295 1.00 92.88 123 LEU A CA 1
ATOM 952 C C . LEU A 1 123 ? -9.158 -2.790 4.147 1.00 92.88 123 LEU A C 1
ATOM 954 O O . LEU A 1 123 ? -8.172 -3.100 3.482 1.00 92.88 123 LEU A O 1
ATOM 958 N N . GLN A 1 124 ? -10.353 -3.295 3.903 1.00 94.12 124 GLN A N 1
ATOM 959 C CA . GLN A 1 124 ? -10.587 -4.299 2.878 1.00 94.12 124 GLN A CA 1
ATOM 960 C C . GLN A 1 124 ? -11.420 -3.710 1.744 1.00 94.12 124 GLN A C 1
ATOM 962 O O . GLN A 1 124 ? -12.306 -2.886 1.964 1.00 94.12 124 GLN A O 1
ATOM 967 N N . SER A 1 125 ? -11.108 -4.119 0.520 1.00 95.00 125 SER A N 1
ATOM 968 C CA . SER A 1 125 ? -11.965 -3.932 -0.648 1.00 95.00 125 SER A CA 1
ATOM 969 C C . SER A 1 125 ? -12.676 -5.238 -0.970 1.00 95.00 125 SER A C 1
ATOM 971 O O . SER A 1 125 ? -12.257 -6.304 -0.520 1.00 95.00 125 SER A O 1
ATOM 973 N N . GLU A 1 126 ? -13.672 -5.191 -1.850 1.00 94.62 126 GLU A N 1
ATOM 974 C CA . GLU A 1 126 ? -14.399 -6.377 -2.322 1.00 94.62 126 GLU A CA 1
ATOM 975 C C . GLU A 1 126 ? -13.483 -7.471 -2.900 1.00 94.62 126 GLU A C 1
ATOM 977 O O . GLU A 1 126 ? -13.872 -8.633 -2.988 1.00 94.62 126 GLU A O 1
ATOM 982 N N . LYS A 1 127 ? -12.259 -7.112 -3.312 1.00 92.12 127 LYS A N 1
ATOM 983 C CA . LYS A 1 127 ? -11.250 -8.046 -3.829 1.00 92.12 127 LYS A CA 1
ATOM 984 C C . LYS A 1 127 ? -10.358 -8.655 -2.755 1.00 92.12 127 LYS A C 1
ATOM 986 O O . LYS A 1 127 ? -9.713 -9.662 -3.025 1.00 92.12 127 LYS A O 1
ATOM 991 N N . SER A 1 128 ? -10.307 -8.060 -1.566 1.00 90.56 128 SER A N 1
ATOM 992 C CA . SER A 1 128 ? -9.383 -8.456 -0.508 1.00 90.56 128 SER A CA 1
ATOM 993 C C . SER A 1 128 ? -10.056 -9.052 0.728 1.00 90.56 128 SER A C 1
ATOM 995 O O . SER A 1 128 ? -9.318 -9.555 1.575 1.00 90.56 128 SER A O 1
ATOM 997 N N . ILE A 1 129 ? -11.395 -9.009 0.827 1.00 90.88 129 ILE A N 1
ATOM 998 C CA . ILE A 1 129 ? -12.174 -9.554 1.957 1.00 90.88 129 ILE A CA 1
ATOM 999 C C . ILE A 1 129 ? -11.745 -10.993 2.265 1.00 90.88 129 ILE A C 1
ATOM 1001 O O . ILE A 1 129 ? -11.823 -11.879 1.413 1.00 90.88 129 ILE A O 1
ATOM 1005 N N . GLY A 1 130 ? -11.260 -11.213 3.489 1.00 84.50 130 GLY A N 1
ATOM 1006 C CA . GLY A 1 130 ? -10.821 -12.522 3.989 1.00 84.50 130 GLY A CA 1
ATOM 1007 C C . GLY A 1 130 ? -9.470 -13.013 3.449 1.00 84.50 130 GLY A C 1
ATOM 1008 O O . GLY A 1 130 ? -9.022 -14.096 3.822 1.00 84.50 130 GLY A O 1
ATOM 1009 N N . LEU A 1 131 ? -8.804 -12.237 2.587 1.00 87.81 131 LEU A N 1
ATOM 1010 C CA . LEU A 1 131 ? -7.483 -12.552 2.028 1.00 87.81 131 LEU A CA 1
ATOM 1011 C C . LEU A 1 131 ? -6.379 -11.688 2.644 1.00 87.81 131 LEU A C 1
ATOM 1013 O O . LEU A 1 131 ? -5.256 -12.148 2.861 1.00 87.81 131 LEU A O 1
ATOM 1017 N N . LYS A 1 132 ? -6.688 -10.416 2.897 1.00 89.12 132 LYS A N 1
ATOM 1018 C CA . LYS A 1 132 ? -5.738 -9.419 3.384 1.00 89.12 132 LYS A CA 1
ATOM 1019 C C . LYS A 1 132 ? -5.774 -9.343 4.909 1.00 89.12 132 LYS A C 1
ATOM 1021 O O . LYS A 1 132 ? -6.826 -9.151 5.493 1.00 89.12 132 LYS A O 1
ATOM 1026 N N . THR A 1 133 ? -4.601 -9.413 5.539 1.00 88.88 133 THR A N 1
ATOM 1027 C CA . THR A 1 133 ? -4.444 -9.373 7.009 1.00 88.88 133 THR A CA 1
ATOM 1028 C C . THR A 1 133 ? -3.753 -8.106 7.525 1.00 88.88 133 THR A C 1
ATOM 1030 O O . THR A 1 133 ? -3.602 -7.919 8.730 1.00 88.88 133 THR A O 1
ATOM 1033 N N . ASN A 1 134 ? -3.270 -7.238 6.629 1.00 88.69 134 ASN A N 1
ATOM 1034 C CA . ASN A 1 134 ? -2.598 -5.981 6.965 1.00 88.69 134 ASN A CA 1
ATOM 1035 C C . ASN A 1 134 ? -2.655 -5.007 5.776 1.00 88.69 134 ASN A C 1
ATOM 1037 O O . ASN A 1 134 ? -2.653 -5.442 4.630 1.00 88.69 134 ASN A O 1
ATOM 1041 N N . ASN A 1 135 ? -2.627 -3.699 6.042 1.00 90.00 135 ASN A N 1
ATOM 1042 C CA . ASN A 1 135 ? -2.516 -2.637 5.031 1.00 90.00 135 ASN A CA 1
ATOM 1043 C C . ASN A 1 135 ? -1.086 -2.438 4.502 1.00 90.00 135 ASN A C 1
ATOM 1045 O O . ASN A 1 135 ? -0.885 -1.685 3.557 1.00 90.00 135 ASN A O 1
ATOM 1049 N N . LEU A 1 136 ? -0.073 -3.078 5.103 1.00 89.31 136 LEU A N 1
ATOM 1050 C CA . LEU A 1 136 ? 1.284 -3.099 4.551 1.00 89.31 136 LEU A CA 1
ATOM 1051 C C . LEU A 1 136 ? 1.463 -4.287 3.596 1.00 89.31 136 LEU A C 1
ATOM 1053 O O . LEU A 1 136 ? 1.666 -5.421 4.031 1.00 89.31 136 LEU A O 1
ATOM 1057 N N . ILE A 1 137 ? 1.472 -3.999 2.301 1.00 87.62 137 ILE A N 1
ATOM 1058 C CA . ILE A 1 137 ? 1.661 -4.957 1.217 1.00 87.62 137 ILE A CA 1
ATOM 1059 C C . ILE A 1 137 ? 3.162 -5.093 0.919 1.00 87.62 137 ILE A C 1
ATOM 1061 O O . ILE A 1 137 ? 3.795 -4.214 0.324 1.00 87.62 137 ILE A O 1
ATOM 1065 N N . GLN A 1 138 ? 3.766 -6.186 1.395 1.00 74.44 138 GLN A N 1
ATOM 1066 C CA . GLN A 1 138 ? 5.207 -6.434 1.271 1.00 74.44 138 GLN A CA 1
ATOM 1067 C C . GLN A 1 138 ? 5.521 -7.339 0.072 1.00 74.44 138 GLN A C 1
ATOM 1069 O O . GLN A 1 138 ? 4.944 -8.412 -0.072 1.00 74.44 138 GLN A O 1
ATOM 1074 N N . GLY A 1 139 ? 6.502 -6.944 -0.745 1.00 64.75 139 GLY A N 1
ATOM 1075 C CA . GLY A 1 139 ? 7.184 -7.853 -1.671 1.00 64.75 139 GLY A CA 1
ATOM 1076 C C . GLY A 1 139 ? 8.289 -8.669 -0.979 1.00 64.75 139 GLY A C 1
ATOM 1077 O O . GLY A 1 139 ? 8.740 -8.318 0.113 1.00 64.75 139 GLY A O 1
ATOM 1078 N N . TRP A 1 140 ? 8.784 -9.720 -1.647 1.00 56.50 140 TRP A N 1
ATOM 1079 C CA . TRP A 1 140 ? 9.752 -10.709 -1.120 1.00 56.50 140 TRP A CA 1
ATOM 1080 C C . TRP A 1 140 ? 11.039 -10.123 -0.506 1.00 56.50 140 TRP A C 1
ATOM 1082 O O . TRP A 1 140 ? 11.684 -10.759 0.322 1.00 56.50 140 TRP A O 1
ATOM 1092 N N . ARG A 1 141 ? 11.450 -8.919 -0.920 1.00 70.25 141 ARG A N 1
ATOM 1093 C CA . ARG A 1 141 ? 12.716 -8.285 -0.507 1.00 70.25 141 ARG A CA 1
ATOM 1094 C C . ARG A 1 141 ? 12.535 -6.917 0.151 1.00 70.25 141 ARG A C 1
ATOM 1096 O O . ARG A 1 141 ? 13.458 -6.108 0.163 1.00 70.25 141 ARG A O 1
ATOM 1103 N N . CYS A 1 142 ? 11.353 -6.649 0.699 1.00 74.81 142 CYS A N 1
ATOM 1104 C CA . CYS A 1 142 ? 11.138 -5.415 1.443 1.00 74.81 142 CYS A CA 1
ATOM 1105 C C . CYS A 1 142 ? 12.053 -5.339 2.677 1.00 74.81 142 CYS A C 1
ATOM 1107 O O . CYS A 1 142 ? 12.280 -6.352 3.344 1.00 74.81 142 CYS A O 1
ATOM 1109 N N . ARG A 1 143 ? 12.554 -4.142 3.019 1.00 75.62 143 ARG A N 1
ATOM 1110 C CA . ARG A 1 143 ? 13.362 -3.972 4.235 1.00 75.62 143 ARG A CA 1
ATOM 1111 C C . ARG A 1 143 ? 12.541 -4.344 5.473 1.00 75.62 143 ARG A C 1
ATOM 1113 O O . ARG A 1 143 ? 11.370 -3.984 5.599 1.00 75.62 143 ARG A O 1
ATOM 1120 N N . THR A 1 144 ? 13.165 -5.032 6.421 1.00 74.88 144 THR A N 1
ATOM 1121 C CA . THR A 1 144 ? 12.499 -5.484 7.654 1.00 74.88 144 THR A CA 1
ATOM 1122 C C . THR A 1 144 ? 12.126 -4.330 8.587 1.00 74.88 144 THR A C 1
ATOM 1124 O O . THR A 1 144 ? 11.197 -4.455 9.385 1.00 74.88 144 THR A O 1
ATOM 1127 N N . ASP A 1 145 ? 12.796 -3.184 8.467 1.00 79.06 145 ASP A N 1
ATOM 1128 C CA . ASP A 1 145 ? 12.544 -1.980 9.258 1.00 79.06 145 ASP A CA 1
ATOM 1129 C C . ASP A 1 145 ? 11.454 -1.066 8.681 1.00 79.06 145 ASP A C 1
ATOM 1131 O O . ASP A 1 145 ? 11.034 -0.137 9.369 1.00 79.06 145 ASP A O 1
ATOM 1135 N N . VAL A 1 146 ? 10.918 -1.357 7.486 1.00 75.88 146 VAL A N 1
ATOM 1136 C CA . VAL A 1 146 ? 9.833 -0.576 6.858 1.00 75.88 146 VAL A CA 1
ATOM 1137 C C . VAL A 1 146 ? 8.655 -0.375 7.812 1.00 75.88 146 VAL A C 1
ATOM 1139 O O . VAL A 1 146 ? 8.140 0.732 7.923 1.00 75.88 146 VAL A O 1
ATOM 1142 N N . ARG A 1 147 ? 8.291 -1.396 8.597 1.00 73.62 147 ARG A N 1
ATOM 1143 C CA . ARG A 1 147 ? 7.208 -1.304 9.594 1.00 73.62 147 ARG A CA 1
ATOM 1144 C C . ARG A 1 147 ? 7.432 -0.222 10.657 1.00 73.62 147 ARG A C 1
ATOM 1146 O O . ARG A 1 147 ? 6.463 0.301 11.185 1.00 73.62 147 ARG A O 1
ATOM 1153 N N . LYS A 1 148 ? 8.689 0.096 10.985 1.00 79.19 148 LYS A N 1
ATOM 1154 C CA . LYS A 1 148 ? 9.050 1.136 11.965 1.00 79.19 148 LYS A CA 1
ATOM 1155 C C . LYS A 1 148 ? 9.097 2.529 11.341 1.00 79.19 148 LYS A C 1
ATOM 1157 O O . LYS A 1 148 ? 8.922 3.518 12.041 1.00 79.19 148 LYS A O 1
ATOM 1162 N N . LEU A 1 149 ? 9.385 2.595 10.043 1.00 75.69 149 LEU A N 1
ATOM 1163 C CA . LEU A 1 149 ? 9.541 3.840 9.289 1.00 75.69 149 LEU A CA 1
ATOM 1164 C C . LEU A 1 149 ? 8.204 4.360 8.754 1.00 75.69 149 LEU A C 1
ATOM 1166 O O . LEU A 1 149 ? 8.046 5.554 8.510 1.00 75.69 149 LEU A O 1
ATOM 1170 N N . VAL A 1 150 ? 7.237 3.464 8.584 1.00 76.31 150 VAL A N 1
ATOM 1171 C CA . VAL A 1 150 ? 5.891 3.793 8.138 1.00 76.31 150 VAL A CA 1
ATOM 1172 C C . VAL A 1 150 ? 5.030 4.161 9.337 1.00 76.31 150 VAL A C 1
ATOM 1174 O O . VAL A 1 150 ? 4.772 3.338 10.210 1.00 76.31 150 VAL A O 1
ATOM 1177 N N . SER A 1 151 ? 4.536 5.395 9.347 1.00 70.31 151 SER A N 1
ATOM 1178 C CA . SER A 1 151 ? 3.430 5.802 10.212 1.00 70.31 151 SER A CA 1
ATOM 1179 C C . SER A 1 151 ? 2.167 5.869 9.359 1.00 70.31 151 SER A C 1
ATOM 1181 O O . SER A 1 151 ? 2.046 6.804 8.566 1.00 70.31 151 SER A O 1
ATOM 1183 N N . PRO A 1 152 ? 1.244 4.896 9.470 1.00 64.81 152 PRO A N 1
ATOM 1184 C CA . PRO A 1 152 ? -0.010 4.949 8.737 1.00 64.81 152 PRO A CA 1
ATOM 1185 C C . PRO A 1 152 ? -0.749 6.241 9.086 1.00 64.81 152 PRO A C 1
ATOM 1187 O O . PRO A 1 152 ? -0.944 6.565 10.260 1.00 64.81 152 PRO A O 1
ATOM 1190 N N . THR A 1 153 ? -1.164 6.990 8.071 1.00 63.91 153 THR A N 1
ATOM 1191 C CA . THR A 1 153 ? -2.103 8.094 8.258 1.00 63.91 153 THR A CA 1
ATOM 1192 C C . THR A 1 153 ? -3.483 7.491 8.467 1.00 63.91 153 THR A C 1
ATOM 1194 O O . THR A 1 153 ? -4.090 6.982 7.530 1.00 63.91 153 THR A O 1
ATOM 1197 N N . GLY A 1 154 ? -3.932 7.475 9.719 1.00 64.12 154 GLY A N 1
ATOM 1198 C CA . GLY A 1 154 ? -5.201 6.869 10.106 1.00 64.12 154 GLY A CA 1
ATOM 1199 C C . GLY A 1 154 ? -6.381 7.835 10.080 1.00 64.12 154 GLY A C 1
ATOM 1200 O O . GLY A 1 154 ? -6.232 9.057 9.999 1.00 64.12 154 GLY A O 1
ATOM 1201 N N . PHE A 1 155 ? -7.566 7.255 10.234 1.00 71.44 155 PHE A N 1
ATOM 1202 C CA . PHE A 1 155 ? -8.787 7.982 10.550 1.00 71.44 155 PHE A CA 1
ATOM 1203 C C . PHE A 1 155 ? -8.702 8.551 11.970 1.00 71.44 155 PHE A C 1
ATOM 1205 O O . PHE A 1 155 ? -8.193 7.904 12.888 1.00 71.44 155 PHE A O 1
ATOM 1212 N N . LYS A 1 156 ? -9.206 9.773 12.158 1.00 76.00 156 LYS A N 1
ATOM 1213 C CA . LYS A 1 156 ? -9.447 10.339 13.488 1.00 76.00 156 LYS A CA 1
ATOM 1214 C C . LYS A 1 156 ? -10.940 10.273 13.755 1.00 76.00 156 LYS A C 1
ATOM 1216 O O . LYS A 1 156 ? -11.705 10.966 13.092 1.00 76.00 156 LYS A O 1
ATOM 1221 N N . CYS A 1 157 ? -11.320 9.459 14.727 1.00 76.00 157 CYS A N 1
ATOM 1222 C CA . CYS A 1 157 ? -12.705 9.289 15.142 1.00 76.00 157 CYS A CA 1
ATOM 1223 C C . CYS A 1 157 ? -12.879 9.762 16.587 1.00 76.00 157 CYS A C 1
ATOM 1225 O O . CYS A 1 157 ? -11.918 9.791 17.361 1.00 76.00 157 CYS A O 1
ATOM 1227 N N . PHE A 1 158 ? -14.111 10.114 16.945 1.00 76.81 158 PHE A N 1
ATOM 1228 C CA . PHE A 1 158 ? -14.516 10.310 18.332 1.00 76.81 158 PHE A CA 1
ATOM 1229 C C . PHE A 1 158 ? -15.237 9.048 18.794 1.00 76.81 158 PHE A C 1
ATOM 1231 O O . PHE A 1 158 ? -16.091 8.534 18.077 1.00 76.81 158 PHE A O 1
ATOM 1238 N N . VAL A 1 159 ? -14.862 8.544 19.966 1.00 73.94 159 VAL A N 1
ATOM 1239 C CA . VAL A 1 159 ? -15.551 7.430 20.621 1.00 73.94 159 VAL A CA 1
ATOM 1240 C C . VAL A 1 159 ? -16.343 8.013 21.782 1.00 73.94 159 VAL A C 1
ATOM 1242 O O . VAL A 1 159 ? -15.793 8.770 22.584 1.00 73.94 159 VAL A O 1
ATOM 1245 N N . GLU A 1 160 ? -17.623 7.672 21.857 1.00 74.19 160 GLU A N 1
ATOM 1246 C CA . GLU A 1 160 ? -18.524 8.053 22.940 1.00 74.19 160 GLU A CA 1
ATOM 1247 C C . GLU A 1 160 ? -19.190 6.794 23.494 1.00 74.19 160 GLU A C 1
ATOM 1249 O O . GLU A 1 160 ? -19.548 5.888 22.744 1.00 74.19 160 GLU A O 1
ATOM 1254 N N . PHE A 1 161 ? -19.338 6.735 24.815 1.00 73.00 161 PHE A N 1
ATOM 1255 C CA . PHE A 1 161 ? -20.156 5.719 25.462 1.00 73.00 161 PHE A CA 1
ATOM 1256 C C . PHE A 1 161 ? -21.582 6.255 25.557 1.00 73.00 161 PHE A C 1
ATOM 1258 O O . PHE A 1 161 ? -21.815 7.236 26.265 1.00 73.00 161 PHE A O 1
ATOM 1265 N N . SER A 1 162 ? -22.526 5.623 24.865 1.00 74.56 162 SER A N 1
ATOM 1266 C CA . SER A 1 162 ? -23.949 5.923 25.009 1.00 74.56 162 SER A CA 1
ATOM 1267 C C . SER A 1 162 ? -24.630 4.868 25.885 1.00 74.56 162 SER A C 1
ATOM 1269 O O . SER A 1 162 ? -24.327 3.679 25.815 1.00 74.56 162 SER A O 1
ATOM 1271 N N . ASN A 1 163 ? -25.573 5.312 26.718 1.00 74.06 163 ASN A N 1
ATOM 1272 C CA . ASN A 1 163 ? -26.505 4.428 27.434 1.00 74.06 163 ASN A CA 1
ATOM 1273 C C . ASN A 1 163 ? -27.780 4.156 26.618 1.00 74.06 163 ASN A C 1
ATOM 1275 O O . ASN A 1 163 ? -28.717 3.531 27.111 1.00 74.06 163 ASN A O 1
ATOM 1279 N N . GLU A 1 164 ? -27.836 4.657 25.386 1.00 75.12 164 GLU A N 1
ATOM 1280 C CA . GLU A 1 164 ? -28.918 4.376 24.455 1.00 75.12 164 GLU A CA 1
ATOM 1281 C C . GLU A 1 164 ? -28.664 3.001 23.833 1.00 75.12 164 GLU A C 1
ATOM 1283 O O . GLU A 1 164 ? -27.607 2.751 23.252 1.00 75.12 164 GLU A O 1
ATOM 1288 N N . SER A 1 165 ? -29.619 2.086 23.984 1.00 60.72 165 SER A N 1
ATOM 1289 C CA . SER A 1 165 ? -29.596 0.803 23.284 1.00 60.72 165 SER A CA 1
ATOM 1290 C C . SER A 1 165 ? -29.568 1.065 21.778 1.00 60.72 165 SER A C 1
ATOM 1292 O O . SER A 1 165 ? -30.414 1.814 21.290 1.00 60.72 165 SER A O 1
ATOM 1294 N N . SER A 1 166 ? -28.609 0.472 21.055 1.00 58.28 166 SER A N 1
ATOM 1295 C CA . SER A 1 166 ? -28.549 0.592 19.591 1.00 58.28 166 SER A CA 1
ATOM 1296 C C . SER A 1 166 ? -29.872 0.127 18.956 1.00 58.28 166 SER A C 1
ATOM 1298 O O . SER A 1 166 ? -30.432 -0.858 19.446 1.00 58.28 166 SER A O 1
ATOM 1300 N N . PRO A 1 167 ? -30.387 0.840 17.934 1.00 55.75 167 PRO A N 1
ATOM 1301 C CA . PRO A 1 167 ? -31.622 0.475 17.239 1.00 55.75 167 PRO A CA 1
ATOM 1302 C C . PRO A 1 167 ? -31.521 -0.854 16.483 1.00 55.75 167 PRO A C 1
ATOM 1304 O O . PRO A 1 167 ? -30.396 -1.232 16.080 1.00 55.75 167 PRO A O 1
#

pLDDT: mean 79.64, std 16.06, range [36.41, 97.5]

Sequence (167 aa):
GWAEGIQKTADYVKINVEQAVRPQLDHLTSGDIVCLWTPVVSEFNTPGTWKSSDSSLMMINPALDIGFVGNREGVVVLTHTFLQSAPIHIQIYPVSEIEFLDDPNMILTNGEKKSIVRVVLVLQSEKSIGLKTNNLIQGWRCRTDVRKLVSPTGFKCFVEFSNESSP

Organism: Anoplophora glabripennis (NCBI:txid217634)

Radius of gyration: 23.98 Å; chains: 1; bounding box: 79×31×83 Å

InterPro domains:
  IPR057586 NUP210, Ig-like domain 16 [PF25354] (22-80)